Protein AF-A0A3B9BCU5-F1 (afdb_monomer_lite)

Sequence (126 aa):
AETMQKAWGMWFSSEDVILWEKTINPISDNIAEWMTMPLVLEGDVSKDNVFMRWALDVHGDPNDYMKTWTKFTDGAKARGMEMSSYGLSAVMAGVAENDMSHYVFIGAPDIPTMIQRMMMLQKDEE

Radius of gyration: 17.35 Å; chains: 1; bounding box: 34×45×42 Å

pLDDT: mean 86.73, std 10.3, range [42.5, 96.88]

Foldseek 3Di:
DVVVVVVVVCVCPDPVVVVCCVPVVVPDDCQKDFDKDWPDKDADQVLFPDKDKDQADDPDDVVVVVVVVVVLVVVLVVVVLDFRMKTKIATDDIDHPDDRRIMIMTGDNDDVSVV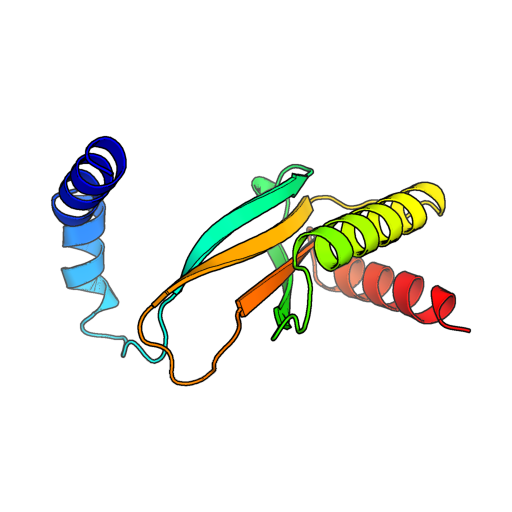VSVVSSVVVVD

Secondary structure (DSSP, 8-state):
-HHHHHHHHHHHTSHHHHHHHHHTGGG------EEEEEEEEEE-GGG-SEEEEEEE---S-HHHHHHHHHHHHHHHHHTT---SEEEEEEEEEE--SS---EEEEEEESSHHHHHHHHHHHHTT--

Structure (mmCIF, N/CA/C/O backbone):
data_AF-A0A3B9BCU5-F1
#
_entry.id   AF-A0A3B9BCU5-F1
#
loop_
_atom_site.group_PDB
_atom_site.id
_atom_site.type_symbol
_atom_site.label_atom_id
_atom_site.label_alt_id
_atom_site.label_comp_id
_atom_site.label_asym_id
_atom_site.label_entity_id
_atom_site.label_seq_id
_atom_site.pdbx_PDB_ins_code
_atom_site.Cartn_x
_atom_site.Cartn_y
_atom_site.Cartn_z
_atom_site.occupancy
_atom_site.B_iso_or_equiv
_atom_site.auth_seq_id
_atom_site.auth_comp_id
_atom_site.auth_asym_id
_atom_site.auth_atom_id
_atom_site.pdbx_PDB_model_num
ATOM 1 N N . ALA A 1 1 ? -9.697 3.816 -21.829 1.00 59.25 1 ALA A N 1
ATOM 2 C CA . ALA A 1 1 ? -8.350 4.103 -22.366 1.00 59.25 1 ALA A CA 1
ATOM 3 C C . ALA A 1 1 ? -8.086 5.608 -22.426 1.00 59.25 1 ALA A C 1
ATOM 5 O O . ALA A 1 1 ? -7.177 6.069 -21.753 1.00 59.25 1 ALA A O 1
ATOM 6 N N . GLU A 1 2 ? -8.917 6.381 -23.128 1.00 67.19 2 GLU A N 1
ATOM 7 C CA . GLU A 1 2 ? -8.744 7.835 -23.309 1.00 67.19 2 GLU A CA 1
ATOM 8 C C . GLU A 1 2 ? -8.736 8.639 -21.992 1.00 67.19 2 GLU A C 1
ATOM 10 O O . GLU A 1 2 ? -7.861 9.472 -21.772 1.00 67.19 2 GLU A O 1
ATOM 15 N N . THR A 1 3 ? -9.630 8.321 -21.048 1.00 75.12 3 THR A N 1
ATOM 16 C CA . THR A 1 3 ? -9.652 8.952 -19.713 1.00 75.12 3 THR A CA 1
ATOM 17 C C . THR A 1 3 ? -8.375 8.689 -18.911 1.00 75.12 3 THR A C 1
ATOM 19 O O . THR A 1 3 ? -7.870 9.595 -18.255 1.00 75.12 3 THR A O 1
ATOM 22 N N . MET A 1 4 ? -7.824 7.473 -19.000 1.00 68.62 4 MET A N 1
ATOM 23 C CA . MET A 1 4 ? -6.578 7.100 -18.318 1.00 68.62 4 MET A CA 1
ATOM 24 C C . MET A 1 4 ? -5.374 7.800 -18.946 1.00 68.62 4 MET A C 1
ATOM 26 O O . MET A 1 4 ? -4.556 8.348 -18.223 1.00 68.62 4 MET A O 1
ATOM 30 N N . GLN A 1 5 ? -5.295 7.860 -20.279 1.00 74.62 5 GLN A N 1
ATOM 31 C CA . GLN A 1 5 ? -4.236 8.598 -20.978 1.00 74.62 5 GLN A CA 1
ATOM 32 C C . GLN A 1 5 ? -4.260 10.091 -20.642 1.00 74.62 5 GLN A C 1
ATOM 34 O O . GLN A 1 5 ? -3.211 10.698 -20.442 1.00 74.62 5 GLN A O 1
ATOM 39 N N . LYS A 1 6 ? -5.453 10.682 -20.533 1.00 78.94 6 LYS A N 1
ATOM 40 C CA . LYS A 1 6 ? -5.605 12.079 -20.128 1.00 78.94 6 LYS A CA 1
ATOM 41 C C . LYS A 1 6 ? -5.172 12.307 -18.679 1.00 78.94 6 LYS A C 1
ATOM 43 O O . LYS A 1 6 ? -4.423 13.243 -18.426 1.00 78.94 6 LYS A O 1
ATOM 48 N N . ALA A 1 7 ? -5.609 11.457 -17.748 1.00 76.31 7 ALA A N 1
ATOM 49 C CA . ALA A 1 7 ? -5.190 11.530 -16.347 1.00 76.31 7 ALA A CA 1
ATOM 50 C C . ALA A 1 7 ? -3.667 11.370 -16.202 1.00 76.31 7 ALA A C 1
ATOM 52 O O . ALA A 1 7 ? -3.034 12.125 -15.471 1.00 76.31 7 ALA A O 1
ATOM 53 N N . TRP A 1 8 ? -3.080 10.454 -16.974 1.00 75.31 8 TRP A N 1
ATOM 54 C CA . TRP A 1 8 ? -1.638 10.240 -17.048 1.00 75.31 8 TRP A CA 1
ATOM 55 C C . TRP A 1 8 ? -0.906 11.489 -17.547 1.00 75.31 8 TRP A C 1
ATOM 57 O O . TRP A 1 8 ? -0.005 11.986 -16.883 1.00 75.31 8 TRP A O 1
ATOM 67 N N . GLY A 1 9 ? -1.340 12.061 -18.674 1.00 81.38 9 GLY A N 1
ATOM 68 C CA . GLY A 1 9 ? -0.764 13.302 -19.195 1.00 81.38 9 GLY A CA 1
ATOM 69 C C . GLY A 1 9 ? -0.856 14.460 -18.197 1.00 81.38 9 GLY A C 1
ATOM 70 O O . GLY A 1 9 ? 0.115 15.189 -18.020 1.00 81.38 9 GLY A O 1
ATOM 71 N N . MET A 1 10 ? -1.988 14.587 -17.495 1.00 85.25 10 MET A N 1
ATOM 72 C CA . MET A 1 10 ? -2.174 15.602 -16.453 1.00 85.25 10 MET A CA 1
ATOM 73 C C . MET A 1 10 ? -1.201 15.417 -15.284 1.00 85.25 10 MET A C 1
ATOM 75 O O . MET A 1 10 ? -0.601 16.401 -14.860 1.00 85.25 10 MET A O 1
ATOM 79 N N . TRP A 1 11 ? -1.001 14.183 -14.811 1.00 79.88 11 TRP A N 1
ATOM 80 C CA . TRP A 1 11 ? -0.056 13.865 -13.736 1.00 79.88 11 TRP A CA 1
ATOM 81 C C . TRP A 1 11 ? 1.375 14.299 -14.077 1.00 79.88 11 TRP A C 1
ATOM 83 O O . TRP A 1 11 ? 1.941 15.117 -13.356 1.00 79.88 11 TRP A O 1
ATOM 93 N N . PHE A 1 12 ? 1.931 13.851 -15.208 1.00 81.00 12 PHE A N 1
ATOM 94 C CA . PHE A 1 12 ? 3.314 14.182 -15.597 1.00 81.00 12 PHE A CA 1
ATOM 95 C C . PHE A 1 12 ? 3.529 15.666 -15.912 1.00 81.00 12 PHE A C 1
ATOM 97 O O . PHE A 1 12 ? 4.646 16.164 -15.826 1.00 81.00 12 PHE A O 1
ATOM 104 N N . SER A 1 13 ? 2.462 16.387 -16.261 1.00 87.25 13 SER A N 1
ATOM 105 C CA . SER A 1 13 ? 2.514 17.840 -16.457 1.00 87.25 13 SER A CA 1
ATOM 106 C C . SER A 1 13 ? 2.273 18.659 -15.183 1.00 87.25 13 SER A C 1
ATOM 108 O O . SER A 1 13 ? 2.322 19.887 -15.241 1.00 87.25 13 SER A O 1
ATOM 110 N N . SER A 1 14 ? 1.964 18.014 -14.054 1.00 92.62 14 SER A N 1
ATOM 111 C CA . SER A 1 14 ? 1.648 18.714 -12.808 1.00 92.62 14 SER A CA 1
ATOM 112 C C . SER A 1 14 ? 2.889 19.350 -12.182 1.00 92.62 14 SER A C 1
ATOM 114 O O . 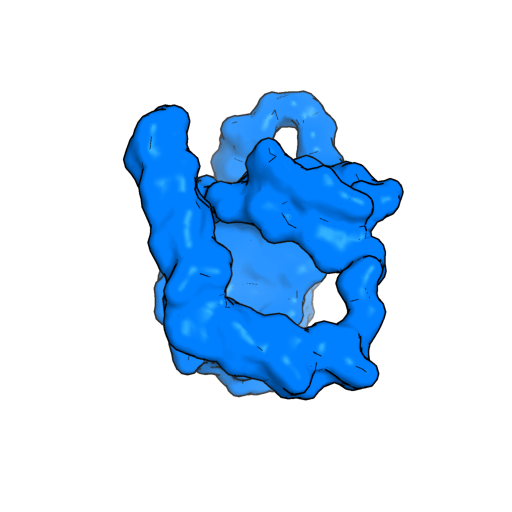SER A 1 14 ? 4.001 18.827 -12.283 1.00 92.62 14 SER A O 1
ATOM 116 N N . GLU A 1 15 ? 2.695 20.482 -11.502 1.00 94.38 15 GLU A N 1
ATOM 117 C CA . GLU A 1 15 ? 3.780 21.175 -10.799 1.00 94.38 15 GLU A CA 1
ATOM 118 C C . GLU A 1 15 ? 4.432 20.280 -9.734 1.00 94.38 15 GLU A C 1
ATOM 120 O O . GLU A 1 15 ? 5.653 20.308 -9.583 1.00 94.38 15 GLU A O 1
ATOM 125 N N . ASP A 1 16 ? 3.639 19.436 -9.066 1.00 91.06 16 ASP A N 1
ATOM 126 C CA . ASP A 1 16 ? 4.107 18.503 -8.038 1.00 91.06 16 ASP A CA 1
ATOM 127 C C . ASP A 1 16 ? 5.044 17.436 -8.610 1.00 91.06 16 ASP A C 1
ATOM 129 O O . ASP A 1 16 ? 6.106 17.183 -8.041 1.00 91.06 16 ASP A O 1
ATOM 133 N N . VAL A 1 17 ? 4.702 16.842 -9.760 1.00 88.88 17 VAL A N 1
ATOM 134 C CA . VAL A 1 17 ? 5.573 15.853 -10.415 1.00 88.88 17 VAL A CA 1
ATOM 135 C C . VAL A 1 17 ? 6.844 16.513 -10.933 1.00 88.88 17 VAL A C 1
ATOM 137 O O . VAL A 1 17 ? 7.929 15.986 -10.715 1.00 88.88 17 VAL A O 1
ATOM 140 N N . ILE A 1 18 ? 6.752 17.706 -11.524 1.00 92.00 18 ILE A N 1
ATOM 141 C CA . ILE A 1 18 ? 7.937 18.454 -11.968 1.00 92.00 18 ILE A CA 1
ATOM 142 C C . ILE A 1 18 ? 8.852 18.796 -10.779 1.00 92.00 18 ILE A C 1
ATOM 144 O O . ILE A 1 18 ? 10.081 18.763 -10.900 1.00 92.00 18 ILE A O 1
ATOM 148 N N . LEU A 1 19 ? 8.284 19.149 -9.622 1.00 93.25 19 LEU A N 1
ATOM 149 C CA . LEU A 1 19 ? 9.050 19.397 -8.403 1.00 93.25 19 LEU A CA 1
ATOM 150 C C . LEU A 1 19 ? 9.690 18.109 -7.878 1.00 93.25 19 LEU A C 1
ATOM 152 O O . LEU A 1 19 ? 10.872 18.127 -7.527 1.00 93.25 19 LEU A O 1
ATOM 156 N N . TRP A 1 20 ? 8.946 17.002 -7.857 1.00 88.06 20 TRP A N 1
ATOM 157 C CA . TRP A 1 20 ? 9.459 15.682 -7.495 1.00 88.06 20 TRP A CA 1
ATOM 158 C C . TRP A 1 20 ? 10.636 15.287 -8.393 1.00 88.06 20 TRP A C 1
ATOM 160 O O . TRP A 1 20 ? 11.710 14.981 -7.885 1.00 88.06 20 TRP A O 1
ATOM 170 N N . GLU A 1 21 ? 10.511 15.432 -9.714 1.00 88.69 21 GLU A N 1
ATOM 171 C CA . GLU A 1 21 ? 11.594 15.138 -10.656 1.00 88.69 21 GLU A CA 1
ATOM 172 C C . GLU A 1 21 ? 12.844 15.990 -10.400 1.00 88.69 21 GLU A C 1
ATOM 174 O O . GLU A 1 21 ? 13.966 15.505 -10.510 1.00 88.69 21 GLU A O 1
ATOM 179 N N . LYS A 1 22 ? 12.684 17.264 -10.031 1.00 92.94 22 LYS A N 1
ATOM 180 C CA . LYS A 1 22 ? 13.821 18.161 -9.763 1.00 92.94 22 LYS A CA 1
ATOM 181 C C . LYS A 1 22 ? 14.487 17.931 -8.410 1.00 92.94 22 LYS A C 1
ATOM 183 O O . LYS A 1 22 ? 15.641 18.318 -8.245 1.00 92.94 22 LYS A O 1
ATOM 188 N N . THR A 1 23 ? 13.766 17.383 -7.436 1.00 94.88 23 THR A N 1
ATOM 189 C CA . THR A 1 23 ? 14.226 17.300 -6.040 1.00 94.88 23 THR A CA 1
ATOM 190 C C . THR A 1 23 ? 14.570 15.883 -5.608 1.00 94.88 23 THR A C 1
ATOM 192 O O . THR A 1 23 ? 15.528 15.704 -4.861 1.00 94.88 23 THR A O 1
ATOM 195 N N . ILE A 1 24 ? 13.833 14.887 -6.096 1.00 91.00 24 ILE A N 1
ATOM 196 C CA . ILE A 1 24 ? 13.965 13.482 -5.714 1.00 91.00 24 ILE A CA 1
ATOM 197 C C . ILE A 1 24 ? 14.816 12.708 -6.723 1.00 91.00 24 ILE A C 1
ATOM 199 O O . ILE A 1 24 ? 15.719 11.990 -6.297 1.00 91.00 24 ILE A O 1
ATOM 203 N N . ASN A 1 25 ? 14.627 12.888 -8.038 1.00 89.31 25 ASN A N 1
ATOM 204 C CA . ASN A 1 25 ? 15.422 12.139 -9.030 1.00 89.31 25 ASN A CA 1
ATOM 205 C C . ASN A 1 25 ? 16.941 12.358 -8.906 1.00 89.31 25 ASN A C 1
ATOM 207 O O . ASN A 1 25 ? 17.678 11.399 -9.096 1.00 89.31 25 ASN A O 1
ATOM 211 N N . PRO A 1 26 ? 17.468 13.552 -8.556 1.00 95.62 26 PRO A N 1
ATOM 212 C CA . PRO A 1 26 ? 18.916 13.714 -8.395 1.00 95.62 26 PRO A CA 1
ATOM 213 C C . PRO A 1 26 ? 19.511 12.956 -7.200 1.00 95.62 26 PRO A C 1
ATOM 215 O O . PRO A 1 26 ? 20.731 12.840 -7.108 1.00 95.62 26 PRO A O 1
ATOM 218 N N . ILE A 1 27 ? 18.674 12.498 -6.263 1.00 95.25 27 ILE A N 1
ATOM 219 C CA . ILE A 1 27 ? 19.086 11.817 -5.027 1.00 95.25 27 ILE A CA 1
ATOM 220 C C . ILE A 1 27 ? 18.508 10.400 -4.908 1.00 95.25 27 ILE A C 1
ATOM 222 O O . ILE A 1 27 ? 18.585 9.802 -3.835 1.00 95.25 27 ILE A O 1
ATOM 226 N N . SER A 1 28 ? 17.903 9.865 -5.971 1.00 91.88 28 SER A N 1
ATOM 227 C CA . SER A 1 28 ? 17.309 8.529 -5.973 1.00 91.88 28 SER A CA 1
ATOM 228 C C . SER A 1 28 ? 17.455 7.852 -7.329 1.00 91.88 28 SER A C 1
ATOM 230 O O . SER A 1 28 ? 17.338 8.490 -8.370 1.00 91.88 28 SER A O 1
ATOM 232 N N . ASP A 1 29 ? 17.664 6.539 -7.296 1.00 89.56 29 ASP A N 1
ATOM 233 C CA . ASP A 1 29 ? 17.612 5.685 -8.475 1.00 89.56 29 ASP A CA 1
ATOM 234 C C . ASP A 1 29 ? 16.297 4.899 -8.455 1.00 89.56 29 ASP A C 1
ATOM 236 O O . ASP A 1 29 ? 15.934 4.295 -7.439 1.00 89.56 29 ASP A O 1
ATOM 240 N N . ASN A 1 30 ? 15.571 4.889 -9.575 1.00 84.19 30 ASN A N 1
ATOM 241 C CA . ASN A 1 30 ? 14.402 4.025 -9.720 1.00 84.19 30 ASN A CA 1
ATOM 242 C C . ASN A 1 30 ? 14.876 2.573 -9.875 1.00 84.19 30 ASN A C 1
ATOM 244 O O . ASN A 1 30 ? 15.477 2.215 -10.886 1.00 84.19 30 ASN A O 1
ATOM 248 N N . ILE A 1 31 ? 14.604 1.751 -8.862 1.00 84.44 31 ILE A N 1
ATOM 249 C CA . ILE A 1 31 ? 14.921 0.316 -8.862 1.00 84.44 31 ILE A CA 1
ATOM 250 C C . ILE A 1 31 ? 13.738 -0.556 -9.307 1.00 84.44 31 ILE A C 1
ATOM 252 O O . ILE A 1 31 ? 13.936 -1.712 -9.672 1.00 84.44 31 ILE A O 1
ATOM 256 N N . ALA A 1 32 ? 12.512 -0.034 -9.217 1.00 85.06 32 ALA A N 1
ATOM 257 C CA . ALA A 1 32 ? 11.276 -0.737 -9.532 1.00 85.06 32 ALA A CA 1
ATOM 258 C C . ALA A 1 32 ? 10.077 0.224 -9.507 1.00 85.06 32 ALA A C 1
ATOM 260 O O . ALA A 1 32 ? 9.910 1.002 -8.566 1.00 85.06 32 ALA A O 1
ATOM 261 N N . GLU A 1 33 ? 9.185 0.088 -10.487 1.00 84.62 33 GLU A N 1
ATOM 262 C CA . GLU A 1 33 ? 7.930 0.834 -10.559 1.00 84.62 33 GLU A CA 1
ATOM 263 C C . GLU A 1 33 ? 6.795 -0.078 -11.021 1.00 84.62 33 GLU A C 1
ATOM 265 O O . GLU A 1 33 ? 6.959 -0.859 -11.964 1.00 84.62 33 GLU A O 1
ATOM 270 N N . TRP A 1 34 ? 5.636 0.064 -10.374 1.00 85.81 34 TRP A N 1
ATOM 271 C CA . TRP A 1 34 ? 4.402 -0.624 -10.730 1.00 85.81 34 TRP A CA 1
ATOM 272 C C . TRP A 1 34 ? 3.229 0.354 -10.695 1.00 85.81 34 TRP A C 1
ATOM 274 O O . TRP A 1 34 ? 2.983 1.010 -9.684 1.00 85.81 34 TRP A O 1
ATOM 284 N N . MET A 1 35 ? 2.455 0.391 -11.774 1.00 85.00 35 MET A N 1
ATOM 285 C CA . MET A 1 35 ? 1.105 0.938 -11.773 1.00 85.00 35 MET A CA 1
ATOM 286 C C . MET A 1 35 ? 0.154 -0.158 -11.302 1.00 85.00 35 MET A C 1
ATOM 288 O O . MET A 1 35 ? 0.076 -1.216 -11.927 1.00 85.00 35 MET A O 1
ATOM 292 N N . THR A 1 36 ? -0.595 0.097 -10.233 1.00 88.88 36 THR A N 1
ATOM 293 C CA . THR A 1 36 ? -1.523 -0.877 -9.653 1.00 88.88 36 THR A CA 1
ATOM 294 C C . THR A 1 36 ? -2.959 -0.364 -9.642 1.00 88.88 36 THR A C 1
ATOM 296 O O . THR A 1 36 ? -3.214 0.839 -9.646 1.00 88.88 36 THR A O 1
ATOM 299 N N . MET A 1 37 ? -3.912 -1.293 -9.651 1.00 89.12 37 MET A N 1
ATOM 300 C CA . MET A 1 37 ? -5.335 -1.013 -9.499 1.00 89.12 37 MET A CA 1
ATOM 301 C C . MET A 1 37 ? -5.838 -1.666 -8.209 1.00 89.12 37 MET A C 1
ATOM 303 O O . MET A 1 37 ? -5.679 -2.884 -8.060 1.00 89.12 37 MET A O 1
ATOM 307 N N . PRO A 1 38 ? -6.450 -0.905 -7.283 1.00 92.25 38 PRO A N 1
ATOM 308 C CA . PRO A 1 38 ? -7.041 -1.489 -6.090 1.00 92.25 38 PRO A CA 1
ATOM 309 C C . PRO A 1 38 ? -8.244 -2.351 -6.481 1.00 92.25 38 PRO A C 1
ATOM 311 O O . PRO A 1 38 ? -9.151 -1.898 -7.177 1.00 92.25 38 PRO A O 1
ATOM 314 N N . LEU A 1 39 ? -8.239 -3.600 -6.021 1.00 91.88 39 LEU A N 1
ATOM 315 C CA . LEU A 1 39 ? -9.370 -4.526 -6.113 1.00 91.88 39 LEU A CA 1
ATOM 316 C C . LEU A 1 39 ? -10.179 -4.526 -4.812 1.00 91.88 39 LEU A C 1
ATOM 318 O O . LEU A 1 39 ? -11.400 -4.638 -4.834 1.00 91.88 39 LEU A O 1
ATOM 322 N N . VAL A 1 40 ? -9.485 -4.369 -3.681 1.00 93.25 40 VAL A N 1
ATOM 323 C CA . VAL A 1 40 ? -10.061 -4.185 -2.346 1.00 93.25 40 VAL A CA 1
ATOM 324 C C . VAL A 1 40 ? -9.304 -3.052 -1.665 1.00 93.25 40 VAL A C 1
ATOM 326 O O . VAL A 1 40 ? -8.072 -3.066 -1.639 1.00 93.25 40 VAL A O 1
ATOM 329 N N . LEU A 1 41 ? -10.033 -2.094 -1.098 1.00 93.69 41 LEU A N 1
ATOM 330 C CA . LEU A 1 41 ? -9.489 -1.045 -0.243 1.00 93.69 41 LEU A CA 1
ATOM 331 C C . LEU A 1 41 ? -10.512 -0.735 0.844 1.00 93.69 41 LEU A C 1
ATOM 333 O O . LEU A 1 41 ? -11.571 -0.183 0.561 1.00 93.69 41 LEU A O 1
ATOM 337 N N . GLU A 1 42 ? -10.189 -1.115 2.071 1.00 94.12 42 GLU A N 1
ATOM 338 C CA . GLU A 1 42 ? -11.075 -0.996 3.222 1.00 94.12 42 GLU A CA 1
ATOM 339 C C . GLU A 1 42 ? -10.385 -0.205 4.331 1.00 94.12 42 GLU A C 1
ATOM 341 O O . GLU A 1 42 ? -9.179 -0.342 4.554 1.00 94.12 42 GLU A O 1
ATOM 346 N N . GLY A 1 43 ? -11.168 0.601 5.046 1.00 91.50 43 GLY A N 1
ATOM 347 C CA . GLY A 1 43 ? -10.678 1.444 6.133 1.00 91.50 43 GLY A CA 1
ATOM 348 C C . GLY A 1 43 ? -10.028 2.758 5.684 1.00 91.50 43 GLY A C 1
ATOM 349 O O . GLY A 1 43 ? -10.115 3.169 4.528 1.00 91.50 43 GLY A O 1
ATOM 350 N N . ASP A 1 44 ? -9.411 3.452 6.640 1.00 90.62 44 ASP A N 1
ATOM 351 C CA . ASP A 1 44 ? -8.846 4.792 6.458 1.00 90.62 44 ASP A CA 1
ATOM 352 C C . ASP A 1 44 ? -7.319 4.741 6.555 1.00 90.62 44 ASP A C 1
ATOM 354 O O . ASP A 1 44 ? -6.748 4.779 7.647 1.00 90.62 44 ASP A O 1
ATOM 358 N N . VAL A 1 45 ? -6.665 4.677 5.391 1.00 92.56 45 VAL A N 1
ATOM 359 C CA . VAL A 1 45 ? -5.198 4.613 5.271 1.00 92.56 45 VAL A CA 1
ATOM 360 C C . VAL A 1 45 ? -4.491 5.823 5.888 1.00 92.56 45 VAL A C 1
ATOM 362 O O . VAL A 1 45 ? -3.314 5.727 6.219 1.00 92.56 45 VAL A O 1
ATOM 365 N N . SER A 1 46 ? -5.180 6.958 6.075 1.00 93.38 46 SER A N 1
ATOM 366 C CA . SER A 1 46 ? -4.576 8.156 6.678 1.00 93.38 46 SER A CA 1
ATOM 367 C C . SER A 1 46 ? -4.292 7.998 8.174 1.00 93.38 46 SER A C 1
ATOM 369 O O . SER A 1 46 ? -3.539 8.784 8.747 1.00 93.38 46 SER A O 1
ATOM 371 N N . LYS A 1 47 ? -4.869 6.971 8.811 1.00 91.69 47 LYS A N 1
ATOM 372 C CA . LYS A 1 47 ? -4.641 6.639 10.224 1.00 91.69 47 LYS A CA 1
ATOM 373 C C . LYS A 1 47 ? -3.448 5.706 10.440 1.00 91.69 47 LYS A C 1
ATOM 375 O O . LYS A 1 47 ? -3.143 5.384 11.589 1.00 91.69 47 LYS A O 1
ATOM 380 N N . ASP A 1 48 ? -2.793 5.270 9.368 1.00 96.38 48 ASP A N 1
ATOM 381 C CA . ASP A 1 48 ? -1.727 4.279 9.412 1.00 96.38 48 ASP A CA 1
ATOM 382 C C . ASP A 1 48 ? -0.349 4.897 9.185 1.00 96.38 48 ASP A C 1
ATOM 384 O O . ASP A 1 48 ? -0.126 5.632 8.227 1.00 96.38 48 ASP A O 1
ATOM 388 N N . ASN A 1 49 ? 0.600 4.540 10.053 1.00 96.50 49 ASN A N 1
ATOM 389 C CA . ASN A 1 49 ? 2.015 4.901 9.920 1.00 96.50 49 ASN A CA 1
ATOM 390 C C . ASN A 1 49 ? 2.901 3.690 9.597 1.00 96.50 49 ASN A C 1
ATOM 392 O O . ASN A 1 49 ? 4.081 3.845 9.289 1.00 96.50 49 ASN A O 1
ATOM 396 N N . VAL A 1 50 ? 2.360 2.475 9.707 1.00 96.69 50 VAL A N 1
ATOM 397 C CA . VAL A 1 50 ? 3.072 1.218 9.475 1.00 96.69 50 VAL A CA 1
ATOM 398 C C . VAL A 1 50 ? 2.241 0.350 8.551 1.00 96.69 50 VAL A C 1
ATOM 400 O O . VAL A 1 50 ? 1.067 0.118 8.810 1.00 96.69 50 VAL A O 1
ATOM 403 N N . PHE A 1 51 ? 2.859 -0.179 7.501 1.00 95.69 51 PHE A N 1
ATOM 404 C CA . PHE A 1 51 ? 2.204 -1.081 6.561 1.00 95.69 51 PHE A CA 1
ATOM 405 C C . PHE A 1 51 ? 3.003 -2.372 6.455 1.00 95.69 51 PHE A C 1
ATOM 407 O O . PHE A 1 51 ? 4.200 -2.345 6.170 1.00 95.69 51 PHE A O 1
ATOM 414 N N . MET A 1 52 ? 2.333 -3.503 6.653 1.00 94.31 52 MET A N 1
ATOM 415 C CA . MET A 1 52 ? 2.846 -4.795 6.222 1.00 94.31 52 MET A CA 1
ATOM 416 C C . MET A 1 52 ? 2.306 -5.033 4.820 1.00 94.31 52 MET A C 1
ATOM 418 O O . MET A 1 52 ? 1.091 -5.037 4.623 1.00 94.31 52 MET A O 1
ATOM 422 N N . ARG A 1 53 ? 3.205 -5.196 3.849 1.00 93.56 53 ARG A N 1
ATOM 423 C CA . ARG A 1 53 ? 2.864 -5.435 2.446 1.00 93.56 53 ARG A CA 1
ATOM 424 C C . ARG A 1 53 ? 3.473 -6.750 1.993 1.00 93.56 53 ARG A C 1
ATOM 426 O O . ARG A 1 53 ? 4.672 -6.960 2.162 1.00 93.56 53 ARG A O 1
ATOM 433 N N . TRP A 1 54 ? 2.672 -7.566 1.326 1.00 92.69 54 TRP A N 1
ATOM 434 C CA . TRP A 1 54 ? 3.129 -8.776 0.657 1.00 92.69 54 TRP A CA 1
ATOM 435 C C . TRP A 1 54 ? 3.025 -8.574 -0.848 1.00 92.69 54 TRP A C 1
ATOM 437 O O . TRP A 1 54 ? 1.938 -8.309 -1.356 1.00 92.69 54 TRP A O 1
ATOM 447 N N . ALA A 1 55 ? 4.159 -8.667 -1.539 1.00 91.31 55 ALA A N 1
ATOM 448 C CA . ALA A 1 55 ? 4.216 -8.763 -2.993 1.00 91.31 55 ALA A CA 1
ATOM 449 C C . ALA A 1 55 ? 4.007 -10.228 -3.389 1.00 91.31 55 ALA A C 1
ATOM 451 O O . ALA A 1 55 ? 4.596 -11.119 -2.776 1.00 91.31 55 ALA A O 1
ATOM 452 N N . LEU A 1 56 ? 3.137 -10.473 -4.362 1.00 90.88 56 LEU A N 1
ATOM 453 C CA . LEU A 1 56 ? 2.607 -11.799 -4.650 1.00 90.88 56 LEU A CA 1
ATOM 454 C C . LEU A 1 56 ? 2.622 -12.072 -6.148 1.00 90.88 56 LEU A C 1
ATOM 456 O O . LEU A 1 56 ? 2.211 -11.222 -6.940 1.00 90.88 56 LEU A O 1
ATOM 460 N N . ASP A 1 57 ? 2.993 -13.296 -6.509 1.00 90.25 57 ASP A N 1
ATOM 461 C CA . ASP A 1 57 ? 2.631 -13.874 -7.797 1.00 90.25 57 ASP A CA 1
ATOM 462 C C . ASP A 1 57 ? 1.409 -14.785 -7.610 1.00 90.25 57 ASP A C 1
ATOM 464 O O . ASP A 1 57 ? 1.499 -15.919 -7.137 1.00 90.25 57 ASP A O 1
ATOM 468 N N . VAL A 1 58 ? 0.223 -14.243 -7.886 1.00 88.06 58 VAL A N 1
ATOM 469 C CA . VAL A 1 58 ? -1.035 -14.990 -7.832 1.00 88.06 58 VAL A CA 1
ATOM 470 C C . VAL A 1 58 ? -1.142 -15.872 -9.071 1.00 88.06 58 VAL A C 1
ATOM 472 O O . VAL A 1 58 ? -1.465 -15.409 -10.164 1.00 88.06 58 VAL A O 1
ATOM 475 N N . HIS A 1 59 ? -0.918 -17.167 -8.879 1.00 81.38 59 HIS A N 1
ATOM 476 C CA . HIS A 1 59 ? -1.162 -18.177 -9.899 1.00 81.38 59 HIS A CA 1
ATOM 477 C C . HIS A 1 59 ? -2.654 -18.561 -9.956 1.00 81.38 59 HIS A C 1
ATOM 479 O O . HIS A 1 59 ? -3.302 -18.713 -8.920 1.00 81.38 59 HIS A O 1
ATOM 485 N N . GLY A 1 60 ? -3.195 -18.795 -11.156 1.00 81.19 60 GLY A N 1
ATOM 486 C CA . GLY A 1 60 ? -4.591 -19.224 -11.343 1.00 81.19 60 GLY A CA 1
ATOM 487 C C . GLY A 1 60 ? -5.569 -18.062 -11.557 1.00 81.19 60 GLY A C 1
ATOM 488 O O . GLY A 1 60 ? -5.217 -17.092 -12.220 1.00 81.19 60 GLY A O 1
ATOM 489 N N . ASP A 1 61 ? -6.809 -18.180 -11.060 1.00 84.50 61 ASP A N 1
ATOM 490 C CA . ASP A 1 61 ? -7.845 -17.139 -11.198 1.00 84.50 61 ASP A CA 1
ATOM 491 C C . ASP A 1 61 ? -7.691 -16.054 -10.108 1.00 84.50 61 ASP A C 1
ATOM 493 O O . ASP A 1 61 ? -7.902 -16.340 -8.922 1.00 84.50 61 ASP A O 1
ATOM 497 N N . PRO A 1 62 ? -7.392 -14.790 -10.471 1.00 83.44 62 PRO A N 1
ATOM 498 C CA . PRO A 1 62 ? -7.291 -13.685 -9.517 1.00 83.44 62 PRO A CA 1
ATOM 499 C C . PRO A 1 62 ? -8.560 -13.455 -8.685 1.00 83.44 62 PRO A C 1
ATOM 501 O O . PRO A 1 62 ? -8.482 -12.996 -7.542 1.00 83.44 62 PRO A O 1
ATOM 504 N N . ASN A 1 63 ? -9.740 -13.796 -9.217 1.00 87.81 63 ASN A N 1
ATOM 505 C CA . ASN A 1 63 ? -10.999 -13.642 -8.488 1.00 87.81 63 ASN A CA 1
ATOM 506 C C . ASN A 1 63 ? -11.084 -14.579 -7.283 1.00 87.81 63 ASN A C 1
ATOM 508 O O . ASN A 1 63 ? -11.691 -14.225 -6.270 1.00 87.81 63 ASN A O 1
ATOM 512 N N . ASP A 1 64 ? -10.490 -15.766 -7.371 1.00 91.38 64 ASP A N 1
ATOM 513 C CA . ASP A 1 64 ? -10.490 -16.720 -6.266 1.00 91.38 64 ASP A CA 1
ATOM 514 C C . ASP A 1 64 ? -9.509 -16.298 -5.171 1.00 91.38 64 ASP A C 1
ATOM 516 O O . ASP A 1 64 ? -9.833 -16.408 -3.982 1.00 91.38 64 ASP A O 1
ATOM 520 N N . TYR A 1 65 ? -8.373 -15.703 -5.552 1.00 91.06 65 TYR A N 1
ATOM 521 C CA . TYR A 1 65 ? -7.479 -15.057 -4.594 1.00 91.06 65 TYR A CA 1
ATOM 522 C C . TYR A 1 65 ? -8.189 -13.912 -3.864 1.00 91.06 65 TYR A C 1
ATOM 524 O O . TYR A 1 65 ? -8.196 -13.876 -2.634 1.00 91.06 65 TYR A O 1
ATOM 532 N N . MET A 1 66 ? -8.862 -13.023 -4.603 1.00 92.56 66 MET A N 1
ATOM 533 C CA . MET A 1 66 ? -9.613 -11.907 -4.022 1.00 92.56 66 MET A CA 1
ATOM 534 C C . MET A 1 66 ? -10.669 -12.383 -3.018 1.00 92.56 66 MET A C 1
ATOM 536 O O . MET A 1 66 ? -10.700 -11.893 -1.891 1.00 92.56 66 MET A O 1
ATOM 540 N N . LYS A 1 67 ? -11.500 -13.372 -3.377 1.00 92.62 67 LYS A N 1
ATOM 541 C CA . LYS A 1 67 ? -12.507 -13.936 -2.457 1.00 92.62 67 LYS A CA 1
ATOM 542 C C . LYS A 1 67 ? -11.867 -14.498 -1.189 1.00 92.62 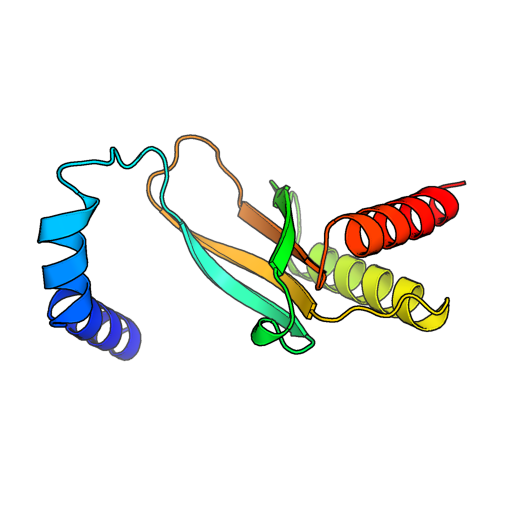67 LYS A C 1
ATOM 544 O O . LYS A 1 67 ? -12.392 -14.302 -0.092 1.00 92.62 67 LYS A O 1
ATOM 549 N N . THR A 1 68 ? -10.746 -15.202 -1.337 1.00 92.75 68 THR A N 1
ATOM 550 C CA . THR A 1 68 ? -10.020 -15.801 -0.211 1.00 92.75 68 THR A CA 1
ATOM 551 C C . THR A 1 68 ? -9.444 -14.722 0.703 1.00 92.75 68 THR A C 1
ATOM 553 O O . THR A 1 68 ? -9.616 -14.801 1.918 1.00 92.75 68 THR A O 1
ATOM 556 N N . TRP A 1 69 ? -8.852 -13.672 0.129 1.00 92.69 69 TRP A N 1
ATOM 557 C CA . TRP A 1 69 ? -8.341 -12.514 0.861 1.00 92.69 69 TRP A CA 1
ATOM 558 C C . TRP A 1 69 ? -9.440 -11.769 1.634 1.00 92.69 69 TRP A C 1
ATOM 560 O O . TRP A 1 69 ? -9.284 -11.471 2.821 1.00 92.69 69 TRP A O 1
ATOM 570 N N . THR A 1 70 ? -10.589 -11.517 1.003 1.00 91.50 70 THR A N 1
ATOM 571 C CA . THR A 1 70 ? -11.737 -10.892 1.676 1.00 91.50 70 THR A CA 1
ATOM 572 C C . THR A 1 70 ? -12.236 -11.762 2.830 1.00 91.50 70 THR A C 1
ATOM 574 O O . THR A 1 70 ? -12.400 -11.270 3.941 1.00 91.50 70 THR A O 1
ATOM 577 N N . LYS A 1 71 ? -12.384 -13.078 2.625 1.00 91.44 71 LYS A N 1
ATOM 578 C CA . LYS A 1 71 ? -12.802 -14.000 3.694 1.00 91.44 71 LYS A CA 1
ATOM 579 C C . LYS A 1 71 ? -11.807 -14.030 4.858 1.00 91.44 71 LYS A C 1
ATOM 581 O O . LYS A 1 71 ? -12.218 -14.088 6.016 1.00 91.44 71 LYS A O 1
ATOM 586 N N . PHE A 1 72 ? -10.512 -14.009 4.556 1.00 90.56 72 PHE A N 1
ATOM 587 C CA . PHE A 1 72 ? -9.449 -13.967 5.555 1.00 90.56 72 PHE A CA 1
ATOM 588 C C . PHE A 1 72 ? -9.542 -12.705 6.424 1.00 90.56 72 PHE A C 1
ATOM 590 O O . PHE A 1 72 ? -9.589 -12.803 7.652 1.00 90.56 72 PHE A O 1
ATOM 597 N N . THR A 1 73 ? -9.652 -11.533 5.795 1.00 90.31 73 THR A N 1
ATOM 598 C CA . THR A 1 73 ? -9.740 -10.242 6.499 1.00 90.31 73 THR A CA 1
ATOM 599 C C . THR A 1 73 ? -11.059 -10.073 7.261 1.00 90.31 73 THR A C 1
ATOM 601 O O . THR A 1 73 ? -11.052 -9.603 8.399 1.00 90.31 73 THR A O 1
ATOM 604 N N . ASP A 1 74 ? -12.184 -10.546 6.720 1.00 89.38 74 ASP A N 1
ATOM 605 C CA . ASP A 1 74 ? -13.466 -10.603 7.436 1.00 89.38 74 ASP A CA 1
ATOM 606 C C . ASP A 1 74 ? -13.410 -11.515 8.662 1.00 89.38 74 ASP A C 1
ATOM 608 O O . ASP A 1 74 ? -13.890 -11.146 9.736 1.00 89.38 74 ASP A O 1
ATOM 612 N N . GLY A 1 75 ? -12.778 -12.684 8.532 1.00 88.50 75 GLY A N 1
ATOM 613 C CA . GLY A 1 75 ? -12.561 -13.595 9.650 1.00 88.50 75 GLY A CA 1
ATOM 614 C C . GLY A 1 75 ? -11.726 -12.953 10.757 1.00 88.50 75 GLY A C 1
ATOM 615 O O . GLY A 1 75 ? -12.091 -13.039 11.928 1.00 88.50 75 GLY A O 1
ATOM 616 N N . ALA A 1 76 ? -10.639 -12.273 10.393 1.00 87.62 76 ALA A N 1
ATOM 617 C CA . ALA A 1 76 ? -9.783 -11.586 11.352 1.00 87.62 76 ALA A CA 1
ATOM 618 C C . ALA A 1 76 ? -10.539 -10.474 12.103 1.00 87.62 76 ALA A C 1
ATOM 620 O O . ALA A 1 76 ? -10.479 -10.415 13.333 1.00 87.62 76 ALA A O 1
ATOM 621 N N . LYS A 1 77 ? -11.339 -9.658 11.400 1.00 88.19 77 LYS A N 1
ATOM 622 C CA . LYS A 1 77 ? -12.226 -8.664 12.035 1.00 88.19 77 LYS A CA 1
ATOM 623 C C . LYS A 1 77 ? -13.225 -9.316 12.991 1.00 88.19 77 LYS A C 1
ATOM 625 O O . LYS A 1 77 ? -13.384 -8.855 14.118 1.00 88.19 77 LYS A O 1
ATOM 630 N N . ALA A 1 78 ? -13.869 -10.411 12.580 1.00 88.25 78 ALA A N 1
ATOM 631 C CA . ALA A 1 78 ? -14.833 -11.133 13.415 1.00 88.25 78 ALA A CA 1
ATOM 632 C C . ALA A 1 78 ? -14.211 -11.700 14.707 1.00 88.25 78 ALA A C 1
ATOM 634 O O . ALA A 1 78 ? -14.918 -11.885 15.696 1.00 88.25 78 ALA A O 1
ATOM 635 N N . ARG A 1 79 ? -12.892 -11.934 14.724 1.00 84.31 79 ARG A N 1
ATOM 636 C CA . ARG A 1 79 ? -12.123 -12.345 15.912 1.00 84.31 79 ARG A CA 1
ATOM 637 C C . ARG A 1 79 ? -11.657 -11.176 16.790 1.00 84.31 79 ARG A C 1
ATOM 639 O O . ARG A 1 79 ? -10.969 -11.399 17.781 1.00 84.31 79 ARG A O 1
ATOM 646 N N . GLY A 1 80 ? -12.043 -9.943 16.465 1.00 86.38 80 GLY A N 1
ATOM 647 C CA . GLY A 1 80 ? -11.686 -8.750 17.233 1.00 86.38 80 GLY A CA 1
ATOM 648 C C . GLY A 1 80 ? -10.381 -8.095 16.790 1.00 86.38 80 GLY A C 1
ATOM 649 O O . GLY A 1 80 ? -9.853 -7.247 17.509 1.00 86.38 80 GLY A O 1
ATOM 650 N N . MET A 1 81 ? -9.851 -8.455 15.616 1.00 86.62 81 MET A N 1
ATOM 651 C CA . MET A 1 81 ? -8.748 -7.705 15.033 1.00 86.62 81 MET A CA 1
ATOM 652 C C . MET A 1 81 ? -9.258 -6.357 14.530 1.00 86.62 81 MET A C 1
ATOM 654 O O . MET A 1 81 ? -9.852 -6.255 13.458 1.00 86.62 81 MET A O 1
ATOM 658 N N . GLU A 1 82 ? -8.985 -5.311 15.299 1.00 82.69 82 GLU A N 1
ATOM 659 C CA . GLU A 1 82 ? -9.130 -3.930 14.850 1.00 82.69 82 GLU A CA 1
ATOM 660 C C . GLU A 1 82 ? -8.165 -3.698 13.684 1.00 82.69 82 GLU A C 1
ATOM 662 O O . GLU A 1 82 ? -6.956 -3.625 13.902 1.00 82.69 82 GLU A O 1
ATOM 667 N N . MET A 1 83 ? -8.678 -3.606 12.455 1.00 81.81 83 MET A N 1
ATOM 668 C CA . MET A 1 83 ? -7.916 -3.226 11.262 1.00 81.81 83 MET A CA 1
ATOM 669 C C . MET A 1 83 ? -8.239 -1.776 10.897 1.00 81.81 83 MET A C 1
ATOM 671 O O . MET A 1 83 ? -9.394 -1.442 10.652 1.00 81.81 83 MET A O 1
ATOM 675 N N . SER A 1 84 ? -7.218 -0.920 10.849 1.00 88.12 84 SER A N 1
ATOM 676 C CA . SER A 1 84 ? -7.352 0.492 10.462 1.00 88.12 84 SER A CA 1
ATOM 677 C C . SER A 1 84 ? -7.511 0.656 8.951 1.00 88.12 84 SER A C 1
ATOM 679 O O . SER A 1 84 ? -8.445 1.330 8.517 1.00 88.12 84 SER A O 1
ATOM 681 N N . SER A 1 85 ? -6.663 -0.013 8.166 1.00 94.50 85 SER A N 1
ATOM 682 C CA . SER A 1 85 ? -6.872 -0.226 6.734 1.00 94.50 85 SER A CA 1
ATOM 683 C C . SER A 1 85 ? -6.282 -1.553 6.253 1.00 94.50 85 SER A C 1
ATOM 685 O O . SER A 1 85 ? -5.362 -2.107 6.865 1.00 94.50 85 SER A O 1
ATOM 687 N N . TYR A 1 86 ? -6.818 -2.076 5.152 1.00 95.12 86 TYR A N 1
ATOM 688 C CA . TYR A 1 86 ? -6.241 -3.199 4.414 1.00 95.12 86 TYR A CA 1
ATOM 689 C C . TYR A 1 86 ? -6.656 -3.152 2.944 1.00 95.12 86 TYR A C 1
ATOM 691 O O . TYR A 1 86 ? -7.649 -2.520 2.573 1.00 95.12 86 TYR A O 1
ATOM 699 N N . GLY A 1 87 ? -5.919 -3.857 2.090 1.00 95.38 87 GLY A N 1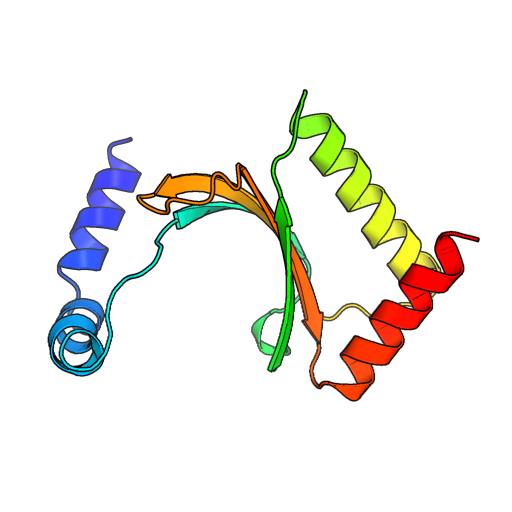
ATOM 700 C CA . GLY A 1 87 ? -6.266 -3.906 0.678 1.00 95.38 87 GLY A CA 1
ATOM 701 C C . GLY A 1 87 ? -5.562 -4.985 -0.123 1.00 95.38 87 GLY A C 1
ATOM 702 O O . GLY A 1 87 ? -4.631 -5.635 0.344 1.00 95.38 87 GLY A O 1
ATOM 703 N N . LEU A 1 88 ? -6.053 -5.146 -1.347 1.00 95.44 88 LEU A N 1
ATOM 704 C CA . LEU A 1 88 ? -5.529 -5.999 -2.409 1.00 95.44 88 LEU A CA 1
ATOM 705 C C . LEU A 1 88 ? -5.490 -5.163 -3.682 1.00 95.44 88 LEU A C 1
ATOM 707 O O . LEU A 1 88 ? -6.488 -4.539 -4.039 1.00 95.44 88 LEU A O 1
ATOM 711 N N . SER A 1 89 ? -4.363 -5.172 -4.381 1.00 93.81 89 SER A N 1
ATOM 712 C CA . SER A 1 89 ? -4.218 -4.517 -5.679 1.00 93.81 89 SER A CA 1
ATOM 713 C C . SER A 1 89 ? -3.579 -5.451 -6.695 1.00 93.81 89 SER A C 1
ATOM 715 O O . SER A 1 89 ? -2.709 -6.247 -6.345 1.00 93.81 89 SER A O 1
ATOM 717 N N . ALA A 1 90 ? -3.994 -5.319 -7.952 1.00 91.50 90 ALA A N 1
ATOM 718 C CA . ALA A 1 90 ? -3.3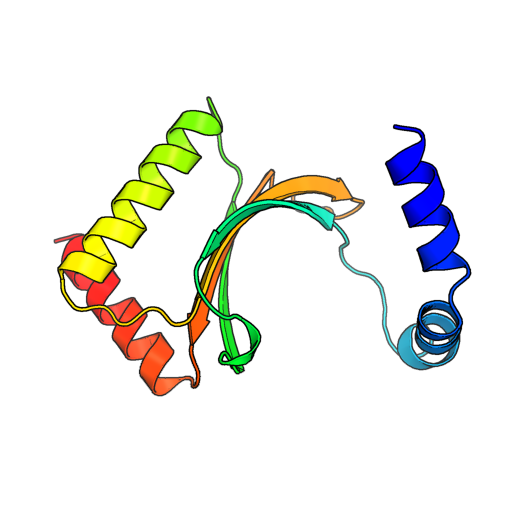69 -5.977 -9.095 1.00 91.50 90 ALA A CA 1
ATOM 719 C C . ALA A 1 90 ? -2.394 -5.024 -9.790 1.00 91.50 90 ALA A C 1
ATOM 721 O O . ALA A 1 90 ? -2.639 -3.817 -9.854 1.00 91.50 90 ALA A O 1
ATOM 722 N N . VAL A 1 91 ? -1.301 -5.558 -10.326 1.00 89.25 91 VAL A N 1
ATOM 723 C CA . VAL A 1 91 ? -0.364 -4.813 -11.171 1.00 89.25 91 VAL A CA 1
ATOM 724 C C . VAL A 1 91 ? -0.932 -4.712 -12.584 1.00 89.25 91 VAL A C 1
ATOM 726 O O . VAL A 1 91 ? -1.354 -5.700 -13.176 1.00 89.25 91 VAL A O 1
ATOM 729 N N . MET A 1 92 ? -0.937 -3.496 -13.125 1.00 85.12 92 MET A N 1
ATOM 730 C CA . MET A 1 92 ? -1.471 -3.170 -14.449 1.00 85.12 92 MET A CA 1
ATOM 731 C C . MET A 1 92 ? -0.365 -2.901 -15.474 1.00 85.12 92 MET A C 1
ATOM 733 O O . MET A 1 92 ? -0.549 -3.178 -16.656 1.00 85.12 92 MET A O 1
ATOM 737 N N . ALA A 1 93 ? 0.759 -2.326 -15.038 1.00 81.00 93 ALA A N 1
ATOM 738 C CA . ALA A 1 93 ? 1.960 -2.082 -15.841 1.00 81.00 93 ALA A CA 1
ATOM 739 C C . ALA A 1 93 ? 3.152 -1.767 -14.921 1.00 81.00 93 ALA A C 1
ATOM 741 O O . ALA A 1 93 ? 2.953 -1.498 -13.738 1.00 81.00 93 ALA A O 1
ATOM 742 N N . GLY A 1 94 ? 4.376 -1.747 -15.448 1.00 74.19 94 GLY A N 1
ATOM 743 C CA . GLY A 1 94 ? 5.574 -1.414 -14.674 1.00 74.19 94 GLY A CA 1
ATOM 744 C C . GLY A 1 94 ? 6.857 -1.911 -15.332 1.00 74.19 94 GLY A C 1
ATOM 745 O O . GLY A 1 94 ? 6.800 -2.551 -16.380 1.00 74.19 94 GLY A O 1
ATOM 746 N N . VAL A 1 95 ? 8.001 -1.603 -14.719 1.00 62.75 95 VAL A N 1
ATOM 747 C CA . VAL A 1 95 ? 9.347 -1.935 -15.239 1.00 62.75 95 VAL A CA 1
ATOM 748 C C . VAL A 1 95 ? 10.227 -2.687 -14.232 1.00 62.75 95 VAL A C 1
ATOM 750 O O . VAL A 1 95 ? 11.433 -2.789 -14.425 1.00 62.75 95 VAL A O 1
ATOM 753 N N . ALA A 1 96 ? 9.658 -3.210 -13.146 1.00 63.25 96 ALA A N 1
ATOM 754 C CA . ALA A 1 96 ? 10.436 -3.929 -12.139 1.00 63.25 96 ALA A CA 1
ATOM 755 C C . ALA A 1 96 ? 10.823 -5.352 -12.583 1.00 63.25 96 ALA A C 1
ATOM 757 O O . ALA A 1 96 ? 10.010 -6.055 -13.173 1.00 63.25 96 ALA A O 1
ATOM 758 N N . GLU A 1 97 ? 12.027 -5.799 -12.210 1.00 60.88 97 GLU A N 1
ATOM 759 C CA . GLU A 1 97 ? 12.548 -7.148 -12.513 1.00 60.88 97 GLU A CA 1
ATOM 760 C C . GLU A 1 97 ? 11.895 -8.280 -11.691 1.00 60.88 97 GLU A C 1
ATOM 762 O O . GLU A 1 97 ? 12.059 -9.452 -12.020 1.00 60.88 97 GLU A O 1
ATOM 767 N N . ASN A 1 98 ? 11.158 -7.949 -10.623 1.00 59.38 98 ASN A N 1
ATOM 768 C CA . ASN A 1 98 ? 10.417 -8.917 -9.810 1.00 59.38 98 ASN A CA 1
ATOM 769 C C . ASN A 1 98 ? 8.927 -8.895 -10.193 1.00 59.38 98 ASN A C 1
ATOM 771 O O . ASN A 1 98 ? 8.205 -7.952 -9.848 1.00 59.38 98 ASN A O 1
ATOM 775 N N . ASP A 1 99 ? 8.493 -9.961 -10.873 1.00 71.81 99 ASP A N 1
ATOM 776 C CA . ASP A 1 99 ? 7.150 -10.215 -11.419 1.00 71.81 99 ASP A CA 1
ATOM 777 C C . ASP A 1 99 ? 6.079 -10.427 -10.329 1.00 71.81 99 ASP A C 1
ATOM 779 O O . ASP A 1 99 ? 5.444 -11.478 -10.241 1.00 71.81 99 ASP A O 1
ATOM 783 N N . MET A 1 100 ? 5.842 -9.442 -9.459 1.00 87.81 100 MET A N 1
ATOM 784 C CA . MET A 1 100 ? 4.613 -9.476 -8.665 1.00 87.81 100 MET A CA 1
ATOM 785 C C . MET A 1 100 ? 3.420 -9.184 -9.583 1.00 87.81 100 MET A C 1
ATOM 787 O O . MET A 1 100 ? 3.412 -8.190 -10.310 1.00 87.81 100 MET A O 1
ATOM 791 N N . SER A 1 101 ? 2.391 -10.024 -9.530 1.00 89.50 101 SER A N 1
ATOM 792 C CA . SER A 1 101 ? 1.116 -9.760 -10.203 1.00 89.50 101 SER A CA 1
ATOM 793 C C . SER A 1 101 ? 0.147 -9.009 -9.292 1.00 89.50 101 SER A C 1
ATOM 795 O O . SER A 1 101 ? -0.725 -8.286 -9.775 1.00 89.50 101 SER A O 1
ATOM 797 N N . HIS A 1 102 ? 0.306 -9.145 -7.973 1.00 92.69 102 HIS A N 1
ATOM 798 C CA . HIS A 1 102 ? -0.546 -8.517 -6.970 1.00 92.69 102 HIS A CA 1
ATOM 799 C C . HIS A 1 102 ? 0.262 -8.079 -5.749 1.00 92.69 102 HIS A C 1
ATOM 801 O O . HIS A 1 102 ? 1.359 -8.570 -5.486 1.00 92.69 102 HIS A O 1
ATOM 807 N N . TYR A 1 103 ? -0.320 -7.198 -4.943 1.00 93.56 103 TYR A N 1
ATOM 808 C CA . TYR A 1 103 ? 0.096 -7.049 -3.556 1.00 93.56 103 TYR A CA 1
ATOM 809 C C . TYR A 1 103 ? -1.112 -6.931 -2.638 1.00 93.56 103 TYR A C 1
ATOM 811 O O . TYR A 1 103 ? -2.152 -6.388 -3.016 1.00 93.56 103 TYR A O 1
ATOM 819 N N . VAL A 1 104 ? -0.944 -7.401 -1.407 1.00 94.88 104 VAL A N 1
ATOM 820 C CA . VAL A 1 104 ? -1.875 -7.135 -0.308 1.00 94.88 104 VAL A CA 1
ATOM 821 C C . VAL A 1 104 ? -1.179 -6.337 0.775 1.00 94.88 104 VAL A C 1
ATOM 823 O O . VAL A 1 104 ? 0.048 -6.389 0.908 1.00 94.88 104 VAL A O 1
ATOM 826 N N . PHE A 1 105 ? -1.951 -5.581 1.547 1.00 95.50 105 PHE A N 1
ATOM 827 C CA . PHE A 1 105 ? -1.423 -4.863 2.695 1.00 95.50 105 PHE A CA 1
ATOM 828 C C . PHE A 1 105 ? -2.393 -4.845 3.870 1.00 95.50 105 PHE A C 1
ATOM 830 O O . PHE A 1 105 ? -3.610 -4.913 3.693 1.00 95.50 105 PHE A O 1
ATOM 837 N N . ILE A 1 106 ? -1.823 -4.697 5.062 1.00 95.00 106 ILE A N 1
ATOM 838 C CA . ILE A 1 106 ? -2.513 -4.317 6.294 1.00 95.00 106 ILE A CA 1
ATOM 839 C C . ILE A 1 106 ? -1.774 -3.093 6.841 1.00 95.00 106 ILE A C 1
ATOM 841 O O . ILE A 1 106 ? -0.546 -3.117 6.955 1.00 95.00 106 ILE A O 1
ATOM 845 N N . GLY A 1 107 ? -2.500 -2.015 7.129 1.00 95.88 107 GLY A N 1
ATOM 846 C CA . GLY A 1 107 ? -1.974 -0.820 7.792 1.00 95.88 107 GLY A CA 1
ATOM 847 C C . GLY A 1 107 ? -2.072 -0.937 9.311 1.00 95.88 107 GLY A C 1
ATOM 848 O O . GLY A 1 107 ? -2.783 -1.814 9.793 1.00 95.88 107 GLY A O 1
ATOM 849 N N . ALA A 1 108 ? -1.338 -0.111 10.064 1.00 95.88 108 ALA A N 1
ATOM 850 C CA . ALA A 1 108 ? -1.442 0.105 11.509 1.00 95.88 108 ALA A CA 1
ATOM 851 C C . ALA A 1 108 ? -0.941 1.494 11.937 1.00 95.88 108 ALA A C 1
ATOM 853 O O . ALA A 1 108 ? -0.045 2.046 11.293 1.00 95.88 108 ALA A O 1
ATOM 854 N N . PRO A 1 109 ? -1.442 2.044 13.063 1.00 96.06 109 PRO A N 1
ATOM 855 C CA . PRO A 1 109 ? -0.985 3.338 13.571 1.00 96.06 109 PRO A CA 1
ATOM 856 C C . PRO A 1 109 ? 0.465 3.309 14.077 1.00 96.06 109 PRO A C 1
ATOM 858 O O . PRO A 1 109 ? 1.126 4.347 14.078 1.00 96.06 109 PRO A O 1
ATOM 861 N N . ASP A 1 110 ? 0.971 2.142 14.493 1.00 96.00 110 ASP A N 1
ATOM 862 C CA . ASP A 1 110 ? 2.320 1.960 15.031 1.00 96.00 110 ASP A CA 1
ATOM 863 C C . ASP A 1 110 ? 2.823 0.501 14.925 1.00 96.00 110 ASP A C 1
ATOM 865 O O . ASP A 1 110 ? 2.081 -0.428 14.589 1.00 96.00 110 ASP A O 1
ATOM 869 N N . ILE A 1 111 ? 4.123 0.306 15.195 1.00 96.88 111 ILE A N 1
ATOM 870 C CA . ILE A 1 111 ? 4.797 -1.003 15.122 1.00 96.88 111 ILE A CA 1
ATOM 871 C C . ILE A 1 111 ? 4.229 -2.002 16.147 1.00 96.88 111 ILE A C 1
ATOM 873 O O . ILE A 1 111 ? 3.949 -3.134 15.745 1.00 96.88 111 ILE A O 1
ATOM 877 N N . PRO A 1 112 ? 4.034 -1.655 17.440 1.00 96.38 112 PRO A N 1
ATOM 878 C CA . PRO A 1 112 ? 3.448 -2.584 18.409 1.00 96.38 112 PRO A CA 1
ATOM 879 C C . PRO A 1 112 ? 2.082 -3.126 17.976 1.00 96.38 112 PRO A C 1
ATOM 881 O O . PRO A 1 112 ? 1.854 -4.334 18.052 1.00 96.38 112 PRO A O 1
ATOM 884 N N . THR A 1 113 ? 1.208 -2.261 17.459 1.00 95.38 113 THR A N 1
ATOM 885 C CA . THR A 1 113 ? -0.107 -2.649 16.938 1.00 95.38 113 THR A CA 1
ATOM 886 C C . THR A 1 113 ? 0.035 -3.581 15.736 1.00 95.38 113 THR A C 1
ATOM 888 O O . THR A 1 113 ? -0.649 -4.602 15.667 1.00 95.38 113 THR A O 1
ATOM 891 N N . MET A 1 114 ? 0.959 -3.291 14.810 1.00 95.19 114 MET A N 1
ATOM 892 C CA . MET A 1 114 ? 1.242 -4.179 13.677 1.00 95.19 114 MET A CA 1
ATOM 893 C C . MET A 1 114 ? 1.691 -5.572 14.139 1.00 95.19 114 MET A C 1
ATOM 895 O O . MET A 1 114 ? 1.167 -6.577 13.666 1.00 95.19 114 MET A O 1
ATOM 899 N N . ILE A 1 115 ? 2.618 -5.652 15.097 1.00 94.12 115 ILE A N 1
ATOM 900 C CA . ILE A 1 115 ? 3.106 -6.932 15.632 1.00 94.12 1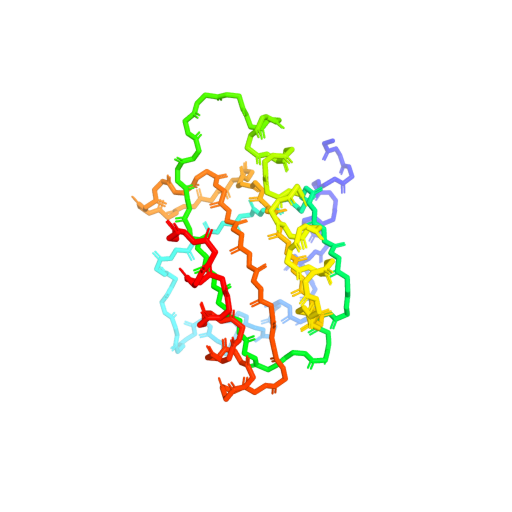15 ILE A CA 1
ATOM 901 C C . ILE A 1 115 ? 1.963 -7.719 16.280 1.00 94.12 115 ILE A C 1
ATOM 903 O O . ILE A 1 115 ? 1.814 -8.908 16.005 1.00 94.12 115 ILE A O 1
ATOM 907 N N . GLN A 1 116 ? 1.121 -7.068 17.087 1.00 92.25 116 GLN A N 1
ATOM 908 C CA . GLN A 1 116 ? -0.046 -7.716 17.693 1.00 92.25 116 GLN A CA 1
ATOM 909 C C . GLN A 1 116 ? -1.000 -8.279 16.635 1.00 92.25 116 GLN A C 1
ATOM 911 O O . GLN A 1 116 ? -1.467 -9.411 16.775 1.00 92.25 116 GLN A O 1
ATOM 916 N N . ARG A 1 117 ? -1.248 -7.530 15.552 1.00 91.06 117 ARG A N 1
ATOM 917 C CA . ARG A 1 117 ? -2.041 -8.004 14.409 1.00 91.06 117 ARG A CA 1
ATOM 918 C C . ARG A 1 117 ? -1.405 -9.236 13.769 1.00 91.06 117 ARG A C 1
ATOM 920 O O . ARG A 1 117 ? -2.088 -10.237 13.590 1.00 91.06 117 ARG A O 1
ATOM 927 N N . MET A 1 118 ? -0.101 -9.219 13.499 1.00 90.12 118 MET A N 1
ATOM 928 C CA . MET A 1 118 ? 0.575 -10.374 12.892 1.00 90.12 118 MET A CA 1
ATOM 929 C C . MET A 1 118 ? 0.552 -11.610 13.801 1.00 90.12 118 MET A C 1
ATOM 931 O O . MET A 1 118 ? 0.312 -12.712 13.320 1.00 90.12 118 MET A O 1
ATOM 935 N N . MET A 1 119 ? 0.716 -11.439 15.116 1.00 88.62 119 MET A N 1
ATOM 936 C CA . MET A 1 119 ? 0.614 -12.544 16.078 1.00 88.62 119 MET A CA 1
ATOM 937 C C . MET A 1 119 ? -0.792 -13.148 16.130 1.00 88.62 119 MET A C 1
ATOM 939 O O . MET A 1 119 ? -0.934 -14.357 16.290 1.00 88.62 119 MET A O 1
ATOM 943 N N . MET A 1 120 ? -1.832 -12.318 16.030 1.00 85.50 120 MET A N 1
ATOM 944 C CA . MET A 1 120 ? -3.210 -12.802 15.967 1.00 85.50 120 MET A CA 1
ATOM 945 C C . MET A 1 120 ? -3.462 -13.586 14.673 1.00 85.50 120 MET A C 1
ATOM 947 O O . MET A 1 120 ? -4.038 -14.660 14.757 1.00 85.50 120 MET A O 1
ATOM 951 N N . LEU A 1 121 ? -2.957 -13.119 13.523 1.00 84.00 121 LEU A N 1
ATOM 952 C CA . LEU A 1 121 ? -3.067 -13.859 12.256 1.00 84.00 121 LEU A CA 1
ATOM 953 C C . LEU A 1 121 ? -2.310 -15.199 12.286 1.00 84.00 121 LEU A C 1
ATOM 955 O O . LEU A 1 121 ? -2.809 -16.180 11.755 1.00 84.00 121 LEU A O 1
ATOM 959 N N . GLN A 1 122 ? -1.131 -15.264 12.916 1.00 75.12 122 GLN A N 1
ATOM 960 C CA . GLN A 1 122 ? -0.344 -16.505 13.010 1.00 75.12 122 GLN A CA 1
ATOM 961 C C . GLN A 1 122 ? -0.997 -17.574 13.892 1.00 75.12 122 GLN A C 1
ATOM 963 O O . GLN A 1 122 ? -0.917 -18.755 13.581 1.00 75.12 122 GLN A O 1
ATOM 968 N N . LYS A 1 123 ? -1.663 -17.174 14.981 1.00 64.50 123 LYS A N 1
ATOM 969 C CA . LYS A 1 123 ? -2.410 -18.108 15.841 1.00 64.50 123 LYS A CA 1
ATOM 970 C C . LYS A 1 123 ? -3.613 -18.745 15.145 1.00 64.50 123 LYS A C 1
ATOM 972 O O . LYS A 1 123 ? -4.166 -19.694 15.682 1.00 64.50 123 LYS A O 1
ATOM 977 N N . ASP A 1 124 ? -4.028 -18.207 14.002 1.00 55.47 124 ASP A N 1
ATOM 978 C CA . ASP A 1 124 ? -5.152 -18.717 13.222 1.00 55.47 124 ASP A CA 1
ATOM 979 C C . ASP A 1 124 ? -4.735 -19.803 12.202 1.00 55.47 124 ASP A C 1
ATOM 981 O O . ASP A 1 124 ? -5.611 -20.393 11.569 1.00 55.47 124 ASP A O 1
ATOM 985 N N . GLU A 1 125 ? -3.429 -20.057 12.016 1.00 49.62 125 GLU A N 1
ATOM 986 C CA . GLU A 1 125 ? -2.898 -21.119 11.136 1.00 49.62 125 GLU A CA 1
ATOM 987 C C . GLU A 1 125 ? -2.638 -22.461 11.864 1.00 49.62 125 GLU A C 1
ATOM 989 O O . GLU A 1 125 ? -2.325 -23.452 11.199 1.00 49.62 125 GLU A O 1
ATOM 994 N N . GLU A 1 126 ? -2.796 -22.512 13.197 1.00 42.50 126 GLU A N 1
ATOM 995 C CA . GLU A 1 126 ? -2.754 -23.731 14.039 1.00 42.50 126 GLU A CA 1
ATOM 996 C C . GLU A 1 126 ? -4.160 -24.277 14.347 1.00 42.50 126 GLU A C 1
ATOM 998 O O . GLU A 1 126 ? -4.325 -25.521 14.312 1.00 42.50 126 GLU A O 1
#